Protein AF-A0A087GZK0-F1 (afdb_monomer_lite)

Structure (mmCIF, N/CA/C/O backbone):
data_AF-A0A087GZK0-F1
#
_entry.id   AF-A0A087GZK0-F1
#
loop_
_atom_site.group_PDB
_atom_site.id
_atom_site.type_symbol
_atom_site.label_atom_id
_atom_site.label_alt_id
_atom_site.label_comp_id
_atom_site.label_asym_id
_atom_site.label_entity_id
_atom_site.label_seq_id
_atom_site.pdbx_PDB_ins_code
_atom_site.Cartn_x
_atom_site.Cartn_y
_atom_site.Cartn_z
_atom_site.occupancy
_atom_site.B_iso_or_equiv
_atom_site.auth_seq_id
_atom_site.auth_comp_id
_atom_site.auth_asym_id
_atom_site.auth_atom_id
_atom_site.pdbx_PDB_model_num
ATOM 1 N N . MET A 1 1 ? 58.970 18.548 -75.738 1.00 49.75 1 MET A N 1
ATOM 2 C CA . MET A 1 1 ? 59.707 19.228 -74.648 1.00 49.75 1 MET A CA 1
ATOM 3 C C . MET A 1 1 ? 58.832 20.388 -74.186 1.00 49.75 1 MET A C 1
ATOM 5 O O . MET A 1 1 ? 58.267 21.034 -75.053 1.00 49.75 1 MET A O 1
ATOM 9 N N . ALA A 1 2 ? 58.664 20.573 -72.871 1.00 53.81 2 ALA A N 1
ATOM 10 C CA . ALA A 1 2 ? 57.782 21.554 -72.207 1.00 53.81 2 ALA A CA 1
ATOM 11 C C . ALA A 1 2 ? 56.253 21.306 -72.286 1.00 53.81 2 ALA A C 1
ATOM 13 O O . ALA A 1 2 ? 55.510 22.087 -72.863 1.00 53.81 2 ALA A O 1
ATOM 14 N N . HIS A 1 3 ? 55.762 20.233 -71.650 1.00 52.75 3 HIS A N 1
ATOM 15 C CA . HIS A 1 3 ? 54.331 20.117 -71.303 1.00 52.75 3 HIS A CA 1
ATOM 16 C C . HIS A 1 3 ? 54.095 19.376 -69.976 1.00 52.75 3 HIS A C 1
ATOM 18 O O . HIS A 1 3 ? 53.251 18.491 -69.863 1.00 52.75 3 HIS A O 1
ATOM 24 N N . ARG A 1 4 ? 54.895 19.707 -68.962 1.00 57.41 4 ARG A N 1
ATOM 25 C CA . ARG A 1 4 ? 54.758 19.245 -67.574 1.00 57.41 4 ARG A CA 1
ATOM 26 C C . ARG A 1 4 ? 55.394 20.325 -66.706 1.00 57.41 4 ARG A C 1
ATOM 28 O O . ARG A 1 4 ? 56.598 20.469 -66.836 1.00 57.41 4 ARG A O 1
ATOM 35 N N . SER A 1 5 ? 54.606 21.113 -65.961 1.00 60.00 5 SER A N 1
ATOM 36 C CA . SER A 1 5 ? 55.074 21.885 -64.779 1.00 60.00 5 SER A CA 1
ATOM 37 C C . SER A 1 5 ? 54.056 22.851 -64.141 1.00 60.00 5 SER A C 1
ATOM 39 O O . SER A 1 5 ? 54.419 23.530 -63.193 1.00 60.00 5 SER A O 1
ATOM 41 N N . LEU A 1 6 ? 52.785 22.920 -64.569 1.00 57.25 6 LEU A N 1
ATOM 42 C CA . LEU A 1 6 ? 51.791 23.788 -63.892 1.00 57.25 6 LEU A CA 1
ATOM 43 C C . LEU A 1 6 ? 50.747 23.027 -63.052 1.00 57.25 6 LEU A C 1
ATOM 45 O O . LEU A 1 6 ? 50.352 23.509 -61.997 1.00 57.25 6 LEU A O 1
ATOM 49 N N . LEU A 1 7 ? 50.380 21.795 -63.426 1.00 53.31 7 LEU A N 1
ATOM 50 C CA . LEU A 1 7 ? 49.445 20.967 -62.640 1.00 53.31 7 LEU A CA 1
ATOM 51 C C . LEU A 1 7 ? 50.068 20.321 -61.387 1.00 53.31 7 LEU A C 1
ATOM 53 O O . LEU A 1 7 ? 49.340 19.987 -60.460 1.00 53.31 7 LEU A O 1
ATOM 57 N N . GLN A 1 8 ? 51.397 20.176 -61.318 1.00 52.41 8 GLN A N 1
ATOM 58 C CA . GLN A 1 8 ? 52.071 19.658 -60.114 1.00 52.41 8 GLN A CA 1
ATOM 59 C C . GLN A 1 8 ? 52.279 20.730 -59.034 1.00 52.41 8 GLN A C 1
ATOM 61 O O . GLN A 1 8 ? 52.321 20.394 -57.856 1.00 52.41 8 GLN A O 1
ATOM 66 N N . VAL A 1 9 ? 52.356 22.013 -59.404 1.00 53.81 9 VAL A N 1
ATOM 67 C CA . VAL A 1 9 ? 52.558 23.104 -58.432 1.00 53.81 9 VAL A CA 1
ATOM 68 C C . VAL A 1 9 ? 51.265 23.409 -57.665 1.00 53.81 9 VAL A C 1
ATOM 70 O O . VAL A 1 9 ? 51.315 23.653 -56.465 1.00 53.81 9 VAL A O 1
ATOM 73 N N . LEU A 1 10 ? 50.099 23.287 -58.311 1.00 50.44 10 LEU A N 1
ATOM 74 C CA . LEU A 1 10 ? 48.796 23.503 -57.664 1.00 50.44 10 LEU A CA 1
ATOM 75 C C . LEU A 1 10 ? 48.393 22.387 -56.680 1.00 50.44 10 LEU A C 1
ATOM 77 O O . LEU A 1 10 ? 47.622 22.640 -55.759 1.00 50.44 10 LEU A O 1
ATOM 81 N N . PHE A 1 11 ? 48.928 21.171 -56.828 1.00 53.22 11 PHE A N 1
ATOM 82 C CA . PHE A 1 11 ? 48.630 20.056 -55.917 1.00 53.22 11 PHE A CA 1
ATOM 83 C C . PHE A 1 11 ? 49.462 20.098 -54.625 1.00 53.22 11 PHE A C 1
ATOM 85 O O . PHE A 1 11 ? 49.012 19.634 -53.580 1.00 53.22 11 PHE A O 1
ATOM 92 N N . VAL A 1 12 ? 50.663 20.685 -54.666 1.00 53.81 12 VAL A N 1
ATOM 93 C CA . VAL A 1 12 ? 51.564 20.744 -53.501 1.00 53.81 12 VAL A CA 1
ATOM 94 C C . VAL A 1 12 ? 51.200 21.892 -52.552 1.00 53.81 12 VAL A C 1
ATOM 96 O O . VAL A 1 12 ? 51.385 21.759 -51.346 1.00 53.81 12 VAL A O 1
ATOM 99 N N . THR A 1 13 ? 50.588 22.977 -53.036 1.00 51.09 13 THR A N 1
ATOM 100 C CA . THR A 1 13 ? 50.107 24.061 -52.157 1.00 51.09 13 THR A CA 1
ATOM 101 C C . THR A 1 13 ? 48.797 23.736 -51.434 1.00 51.09 13 THR A C 1
ATOM 103 O O . THR A 1 13 ? 48.495 24.367 -50.427 1.00 51.09 13 THR A O 1
ATOM 106 N N . PHE A 1 14 ? 48.025 22.744 -51.892 1.00 49.81 14 PHE A N 1
ATOM 107 C CA . PHE A 1 14 ? 46.810 22.303 -51.189 1.00 49.81 14 PHE A CA 1
ATOM 108 C C . PHE A 1 14 ? 47.101 21.361 -50.008 1.00 49.81 14 PHE A C 1
ATOM 110 O O . PHE A 1 14 ? 46.291 21.265 -49.088 1.00 49.81 14 PHE A O 1
ATOM 117 N N . LEU A 1 15 ? 48.269 20.709 -49.982 1.00 50.31 15 LEU A N 1
ATOM 118 C CA . LEU A 1 15 ? 48.656 19.797 -48.898 1.00 50.31 15 LEU A CA 1
ATOM 119 C C . LEU A 1 15 ? 49.396 20.485 -47.737 1.00 50.31 15 LEU A C 1
ATOM 121 O O . LEU A 1 15 ? 49.439 19.927 -46.646 1.00 50.31 15 LEU A O 1
ATOM 125 N N . SER A 1 16 ? 49.923 21.701 -47.912 1.00 49.72 16 SER A N 1
ATOM 126 C CA . SER A 1 16 ? 50.576 22.452 -46.823 1.00 49.72 16 SER A CA 1
ATOM 127 C C . SER A 1 16 ? 49.645 23.402 -46.060 1.00 49.72 16 SER A C 1
ATOM 129 O O . SER A 1 16 ? 49.979 23.816 -44.952 1.00 49.72 16 SER A O 1
ATOM 131 N N . ALA A 1 17 ? 48.451 23.703 -46.583 1.00 47.88 17 ALA A N 1
ATOM 132 C CA . ALA A 1 17 ? 47.446 24.500 -45.869 1.00 47.88 17 ALA A CA 1
ATOM 133 C C . ALA A 1 17 ? 46.622 23.688 -44.845 1.00 47.88 17 ALA A C 1
ATOM 135 O O . ALA A 1 17 ? 45.897 24.272 -44.047 1.00 47.88 17 ALA A O 1
ATOM 1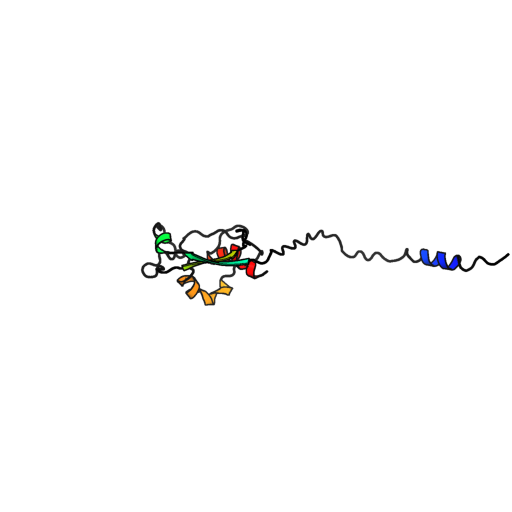36 N N . SER A 1 18 ? 46.758 22.355 -44.815 1.00 51.22 18 SER A N 1
ATOM 137 C CA . SER A 1 18 ? 46.085 21.497 -43.820 1.00 51.22 18 SER A CA 1
ATOM 138 C C . SER A 1 18 ? 46.807 21.434 -42.463 1.00 51.22 18 SER A C 1
ATOM 140 O O . SER A 1 18 ? 46.325 20.770 -41.553 1.00 51.22 18 SER A O 1
ATOM 142 N N . ALA A 1 19 ? 47.947 22.117 -42.302 1.00 52.59 19 ALA A N 1
ATOM 143 C CA . ALA A 1 19 ? 48.747 22.087 -41.072 1.00 52.59 19 ALA A CA 1
ATOM 144 C C . ALA A 1 19 ? 48.530 23.295 -40.135 1.00 52.59 19 ALA A C 1
ATOM 146 O O . ALA A 1 19 ? 49.216 23.408 -39.124 1.00 52.59 19 ALA A O 1
ATOM 147 N N . TYR A 1 20 ? 47.582 24.188 -40.439 1.00 53.38 20 TYR A N 1
ATOM 148 C CA . TYR A 1 20 ? 47.267 25.350 -39.597 1.00 53.38 20 TYR A CA 1
ATOM 149 C C . TYR A 1 20 ? 45.760 25.462 -39.341 1.00 53.38 20 TYR A C 1
ATOM 151 O O . TYR A 1 20 ? 45.126 26.457 -39.688 1.00 53.38 20 TYR A O 1
ATOM 159 N N . LEU A 1 21 ? 45.180 24.432 -38.724 1.00 50.69 21 LEU A N 1
ATOM 160 C CA . LEU A 1 21 ? 43.957 24.598 -37.942 1.00 50.69 21 LEU A CA 1
ATOM 161 C C . LEU A 1 21 ? 44.370 24.754 -36.472 1.00 50.69 21 LEU A C 1
ATOM 163 O O . LEU A 1 21 ? 45.118 23.910 -35.978 1.00 50.69 21 LEU A O 1
ATOM 167 N N . PRO A 1 22 ? 43.941 25.817 -35.769 1.00 43.19 22 PRO A N 1
ATOM 168 C CA . PRO A 1 22 ? 44.140 25.904 -34.330 1.00 43.19 22 PRO A CA 1
ATOM 169 C C . PRO A 1 22 ? 43.411 24.733 -33.664 1.00 43.19 22 PRO A C 1
ATOM 171 O O . PRO A 1 22 ? 42.250 24.466 -33.980 1.00 43.19 22 PRO A O 1
ATOM 174 N N . GLU A 1 23 ? 44.096 24.041 -32.752 1.00 45.19 23 GLU A N 1
ATOM 175 C CA . GLU A 1 23 ? 43.492 23.062 -31.852 1.00 45.19 23 GLU A CA 1
ATOM 176 C C . GLU A 1 23 ? 42.386 23.751 -31.044 1.00 45.19 23 GLU A C 1
ATOM 178 O O . GLU A 1 23 ? 42.614 24.371 -30.005 1.00 45.19 23 GLU A O 1
ATOM 183 N N . ILE A 1 24 ? 41.152 23.639 -31.524 1.00 51.91 24 ILE A N 1
ATOM 184 C CA . ILE A 1 24 ? 39.980 23.680 -30.664 1.00 51.91 24 ILE A CA 1
ATOM 185 C C . ILE A 1 24 ? 40.055 22.428 -29.792 1.00 51.91 24 ILE A C 1
ATOM 187 O O . ILE A 1 24 ? 39.521 21.379 -30.138 1.00 51.91 24 ILE A O 1
ATOM 191 N N . GLY A 1 25 ? 40.771 22.542 -28.670 1.00 44.78 25 GLY A N 1
ATOM 192 C CA . GLY A 1 25 ? 40.715 21.617 -27.543 1.00 44.78 25 GLY A CA 1
ATOM 193 C C . GLY A 1 25 ? 39.316 21.642 -26.930 1.00 44.78 25 GLY A C 1
ATOM 194 O O . GLY A 1 25 ? 39.092 22.217 -25.869 1.00 44.78 25 GLY A O 1
ATOM 195 N N . GLY A 1 26 ? 38.360 21.074 -27.659 1.00 36.41 26 GLY A N 1
ATOM 196 C CA . GLY A 1 26 ? 37.021 20.757 -27.214 1.00 36.41 26 GLY A CA 1
ATOM 197 C C . GLY A 1 26 ? 36.984 19.306 -26.756 1.00 36.41 26 GLY A C 1
ATOM 198 O O . GLY A 1 26 ? 37.070 18.397 -27.571 1.00 36.41 26 GLY A O 1
ATOM 199 N N . LEU A 1 27 ? 36.877 19.134 -25.440 1.00 50.78 27 LEU A N 1
ATOM 200 C CA . LEU A 1 27 ? 35.908 18.253 -24.786 1.00 50.78 27 LEU A CA 1
ATOM 201 C C . LEU A 1 27 ? 35.586 16.934 -25.516 1.00 50.78 27 LEU A C 1
ATOM 203 O O . LEU A 1 27 ? 34.643 16.885 -26.297 1.00 50.78 27 LEU A O 1
ATOM 207 N N . ALA A 1 28 ? 36.286 15.849 -25.191 1.00 47.81 28 ALA A N 1
ATOM 208 C CA . ALA A 1 28 ? 35.727 14.496 -25.268 1.00 47.81 28 ALA A CA 1
ATOM 209 C C . ALA A 1 28 ? 36.697 13.525 -24.600 1.00 47.81 28 ALA A C 1
ATOM 211 O O . ALA A 1 28 ? 37.831 13.363 -25.046 1.00 47.81 28 ALA A O 1
ATOM 212 N N . GLY A 1 29 ? 36.251 12.903 -23.517 1.00 47.81 29 GLY A N 1
ATOM 213 C CA . GLY A 1 29 ? 37.063 11.975 -22.744 1.00 47.81 29 GLY A CA 1
ATOM 214 C C . GLY A 1 29 ? 36.741 11.946 -21.257 1.00 47.81 29 GLY A C 1
ATOM 215 O O . GLY A 1 29 ? 37.485 11.313 -20.518 1.00 47.81 29 GLY A O 1
ATOM 216 N N . ASP A 1 30 ? 35.652 12.578 -20.803 1.00 47.47 30 ASP A N 1
ATOM 217 C CA . ASP A 1 30 ? 34.940 11.957 -19.696 1.00 47.47 30 ASP A CA 1
ATOM 218 C C . ASP A 1 30 ? 34.393 10.644 -20.257 1.00 47.47 30 ASP A C 1
ATOM 220 O O . ASP A 1 30 ? 33.495 10.641 -21.102 1.00 47.47 30 ASP A O 1
ATOM 224 N N . ASP A 1 31 ? 34.960 9.533 -19.795 1.00 49.53 31 ASP A N 1
ATOM 225 C CA . ASP A 1 31 ? 34.287 8.240 -19.724 1.00 49.53 31 ASP A CA 1
ATOM 226 C C . ASP A 1 31 ? 33.068 8.423 -18.796 1.00 49.53 31 ASP A C 1
ATOM 228 O O . ASP A 1 31 ? 32.990 7.915 -17.674 1.00 49.53 31 ASP A O 1
ATOM 232 N N . LEU A 1 32 ? 32.092 9.223 -19.236 1.00 51.16 32 LEU A N 1
ATOM 233 C CA . LEU A 1 32 ? 30.736 9.079 -18.764 1.00 51.16 32 LEU A CA 1
ATOM 234 C C . LEU A 1 32 ? 30.312 7.742 -19.338 1.00 51.16 32 LEU A C 1
ATOM 236 O O . LEU A 1 32 ? 29.873 7.639 -20.481 1.00 51.16 32 LEU A O 1
ATOM 240 N N . VAL A 1 33 ? 30.486 6.705 -18.524 1.00 48.41 33 VAL A N 1
ATOM 241 C CA . VAL A 1 33 ? 29.650 5.522 -18.600 1.00 48.41 33 VAL A CA 1
ATOM 242 C C . VAL A 1 33 ? 28.226 6.064 -18.604 1.00 48.41 33 VAL A C 1
ATOM 244 O O . VAL A 1 33 ? 27.674 6.399 -17.554 1.00 48.41 33 VAL A O 1
ATOM 247 N N . GLU A 1 34 ? 27.650 6.224 -19.792 1.00 49.34 34 GLU A N 1
ATOM 248 C CA . GLU A 1 34 ? 26.223 6.392 -19.943 1.00 49.34 34 GLU A CA 1
ATOM 249 C C . GLU A 1 34 ? 25.661 5.061 -19.472 1.00 49.34 34 GLU A C 1
ATOM 251 O O . GLU A 1 34 ? 25.579 4.073 -20.201 1.00 49.34 34 GLU A O 1
ATOM 256 N N . VAL A 1 35 ? 25.384 5.004 -18.171 1.00 46.62 35 VAL A N 1
ATOM 257 C CA . VAL A 1 35 ? 24.581 3.967 -17.560 1.00 46.62 35 VAL A CA 1
ATOM 258 C C . VAL A 1 35 ? 23.197 4.166 -18.161 1.00 46.62 35 VAL A C 1
ATOM 260 O O . VAL A 1 35 ? 22.314 4.757 -17.544 1.00 46.62 35 VAL A O 1
ATOM 263 N N . ASN A 1 36 ? 23.015 3.701 -19.395 1.00 49.59 36 ASN A N 1
ATOM 264 C CA . ASN A 1 36 ? 21.714 3.520 -19.994 1.00 49.59 36 ASN A CA 1
ATOM 265 C C . ASN A 1 36 ? 21.065 2.350 -19.249 1.00 49.59 36 ASN A C 1
ATOM 267 O O . ASN A 1 36 ? 21.045 1.205 -19.694 1.00 49.59 36 ASN A O 1
ATOM 271 N N . ARG A 1 37 ? 20.598 2.637 -18.032 1.00 59.22 37 ARG A N 1
ATOM 272 C CA . ARG A 1 37 ? 19.636 1.816 -17.306 1.00 59.22 37 ARG A CA 1
ATOM 273 C C . ARG A 1 37 ? 18.272 2.064 -17.938 1.00 59.22 37 ARG A C 1
ATOM 275 O O . ARG A 1 37 ? 17.358 2.520 -17.261 1.00 59.22 37 ARG A O 1
ATOM 282 N N . SER A 1 38 ? 18.114 1.750 -19.221 1.00 66.00 38 SER A N 1
ATOM 283 C CA . SER A 1 38 ? 16.785 1.440 -19.726 1.00 66.00 38 SER A CA 1
ATOM 284 C C . SER A 1 38 ? 16.412 0.103 -19.090 1.00 66.00 38 SER A C 1
ATOM 286 O O . SER A 1 38 ? 16.703 -0.966 -19.633 1.00 66.00 38 SER A O 1
ATOM 288 N N . GLN A 1 39 ? 15.886 0.144 -17.863 1.00 71.38 39 GLN A N 1
ATOM 289 C CA . GLN A 1 39 ? 15.205 -1.028 -17.338 1.00 71.38 39 GLN A CA 1
ATOM 290 C C . GLN A 1 39 ? 14.095 -1.381 -18.328 1.00 71.38 39 GLN A C 1
ATOM 292 O O . GLN A 1 39 ? 13.440 -0.495 -18.876 1.00 71.38 39 GLN A O 1
ATOM 297 N N . ARG A 1 40 ? 13.958 -2.676 -18.621 1.00 85.81 40 ARG A N 1
ATOM 298 C CA . ARG A 1 40 ? 12.897 -3.166 -19.498 1.00 85.81 40 ARG A CA 1
ATOM 299 C C . ARG A 1 40 ? 11.546 -2.761 -18.905 1.00 85.81 40 ARG A C 1
ATOM 301 O O . ARG A 1 40 ? 11.386 -2.783 -17.688 1.00 85.81 40 ARG A O 1
ATOM 308 N N . GLU A 1 41 ? 10.583 -2.439 -19.760 1.00 89.62 41 GLU A N 1
ATOM 309 C CA . GLU A 1 41 ? 9.192 -2.290 -19.335 1.00 89.62 41 GLU A CA 1
ATOM 310 C C . GLU A 1 41 ? 8.677 -3.616 -18.747 1.00 89.62 41 GLU A C 1
ATOM 312 O O . GLU A 1 41 ? 9.034 -4.702 -19.226 1.00 89.62 41 GLU A O 1
ATOM 317 N N . PHE A 1 42 ? 7.885 -3.520 -17.678 1.00 93.50 42 PHE A N 1
ATOM 318 C CA . PHE A 1 42 ? 7.270 -4.662 -17.001 1.00 93.50 42 PHE A CA 1
ATOM 319 C C . PHE A 1 42 ? 6.164 -5.299 -17.851 1.00 93.50 42 PHE A C 1
ATOM 321 O O . PHE A 1 42 ? 5.630 -4.678 -18.765 1.00 93.50 42 PHE A O 1
ATOM 328 N N . ASP A 1 43 ? 5.792 -6.539 -17.532 1.00 95.44 43 ASP A N 1
ATOM 329 C CA . ASP A 1 43 ? 4.816 -7.284 -18.333 1.00 95.44 43 ASP A CA 1
ATOM 330 C C . ASP A 1 43 ? 3.388 -7.171 -17.773 1.00 95.44 43 ASP A C 1
ATOM 332 O O . ASP A 1 43 ? 2.420 -7.135 -18.534 1.00 95.44 43 ASP A O 1
ATOM 336 N N . TYR A 1 44 ? 3.233 -7.150 -16.445 1.00 95.69 44 TYR A N 1
ATOM 337 C CA . TYR A 1 44 ? 1.931 -7.039 -15.783 1.00 95.69 44 TYR A CA 1
ATOM 338 C C . TYR A 1 44 ? 2.035 -6.428 -14.380 1.00 95.69 44 TYR A C 1
ATOM 340 O O . TYR A 1 44 ? 3.120 -6.286 -13.819 1.00 95.69 44 TYR A O 1
ATOM 348 N N . PHE A 1 45 ? 0.879 -6.094 -13.797 1.00 96.38 45 PHE A N 1
ATOM 349 C CA . PHE A 1 45 ? 0.763 -5.721 -12.389 1.00 96.38 45 PHE A CA 1
ATOM 350 C C . PHE A 1 45 ? 0.194 -6.854 -11.546 1.00 96.38 45 PHE A C 1
ATOM 352 O O . PHE A 1 45 ? -0.884 -7.378 -11.839 1.00 96.38 45 PHE A O 1
ATOM 359 N N . ALA A 1 46 ? 0.849 -7.139 -10.429 1.00 96.69 46 ALA A N 1
ATOM 360 C CA . ALA A 1 46 ? 0.288 -7.896 -9.328 1.00 96.69 46 ALA A CA 1
ATOM 361 C C . ALA A 1 46 ? -0.251 -6.935 -8.256 1.00 96.69 46 ALA A C 1
ATOM 363 O O . ALA A 1 46 ? 0.506 -6.223 -7.596 1.00 96.69 46 ALA A O 1
ATOM 364 N N . LEU A 1 47 ? -1.572 -6.924 -8.051 1.00 97.12 47 LEU A N 1
ATOM 365 C CA . LEU A 1 47 ? -2.171 -6.301 -6.868 1.00 97.12 47 LEU A CA 1
ATOM 366 C C . LEU A 1 47 ? -2.156 -7.309 -5.717 1.00 97.12 47 LEU A C 1
ATOM 368 O O . LEU A 1 47 ? -2.930 -8.268 -5.701 1.00 97.12 47 LEU A O 1
ATOM 372 N N . SER A 1 48 ? -1.286 -7.072 -4.742 1.00 97.44 48 SER A N 1
ATOM 373 C CA . SER A 1 48 ? -1.135 -7.912 -3.561 1.00 97.44 48 SER A CA 1
ATOM 374 C C . SER A 1 48 ? -1.996 -7.386 -2.418 1.00 97.44 48 SER A C 1
ATOM 376 O O . SER A 1 48 ? -1.865 -6.237 -1.985 1.00 97.44 48 SER A O 1
ATOM 378 N N . LEU A 1 49 ? -2.882 -8.242 -1.911 1.00 98.25 49 LEU A N 1
ATOM 379 C CA . LEU A 1 49 ? -3.734 -7.962 -0.760 1.00 98.25 49 LEU A CA 1
ATOM 380 C C . LEU A 1 49 ? -3.318 -8.839 0.420 1.00 98.25 49 LEU A C 1
ATOM 382 O O . LEU A 1 49 ? -2.990 -10.014 0.260 1.00 98.25 49 LEU A O 1
ATOM 386 N N . GLN A 1 50 ? -3.401 -8.290 1.625 1.00 97.44 50 GLN A N 1
ATOM 387 C CA . GLN A 1 50 ? -3.113 -9.006 2.861 1.00 97.44 50 GLN A CA 1
ATOM 388 C C . GLN A 1 50 ? -4.337 -9.053 3.771 1.00 97.44 50 GLN A C 1
ATOM 390 O O . GLN A 1 50 ? -5.126 -8.111 3.835 1.00 97.44 50 GLN A O 1
ATOM 395 N N . TRP A 1 51 ? -4.492 -10.171 4.485 1.00 98.19 51 TRP A N 1
ATOM 396 C CA . TRP A 1 51 ? -5.560 -10.365 5.462 1.00 98.19 51 TRP A CA 1
ATOM 397 C C . TRP A 1 51 ? -5.077 -10.001 6.876 1.00 98.19 51 TRP A C 1
ATOM 399 O O . TRP A 1 51 ? -4.281 -10.756 7.456 1.00 98.19 51 TRP A O 1
ATOM 409 N N . PRO A 1 52 ? -5.570 -8.901 7.481 1.00 97.50 52 PRO A N 1
ATOM 410 C CA . PRO A 1 52 ? -5.122 -8.474 8.804 1.00 97.50 52 PRO A CA 1
ATOM 411 C C . PRO A 1 52 ? -5.394 -9.506 9.895 1.00 97.50 52 PRO A C 1
ATOM 413 O O . PRO A 1 52 ? -4.587 -9.649 10.804 1.00 97.50 52 PRO A O 1
ATOM 416 N N . GLY A 1 53 ? -6.477 -10.285 9.796 1.00 96.56 53 GLY A N 1
ATOM 417 C CA . GLY A 1 53 ? -6.799 -11.299 10.804 1.00 96.56 53 GLY A CA 1
ATOM 418 C C . GLY A 1 53 ? -5.704 -12.359 10.972 1.00 96.56 53 GLY A C 1
ATOM 419 O O . GLY A 1 53 ? -5.428 -12.783 12.093 1.00 96.56 53 GLY A O 1
ATOM 420 N N . THR A 1 54 ? -5.030 -12.748 9.884 1.00 96.88 54 THR A N 1
ATOM 421 C CA . THR A 1 54 ? -3.880 -13.664 9.959 1.00 96.88 54 THR A CA 1
ATOM 422 C C . THR A 1 54 ? -2.615 -12.917 10.364 1.00 96.88 54 THR A C 1
ATOM 424 O O . THR A 1 54 ? -1.901 -13.386 11.249 1.00 96.88 54 THR A O 1
ATOM 427 N N . TYR A 1 55 ? -2.350 -11.753 9.762 1.00 96.50 55 TYR A N 1
ATOM 428 C CA . TYR A 1 55 ? -1.128 -10.984 10.019 1.00 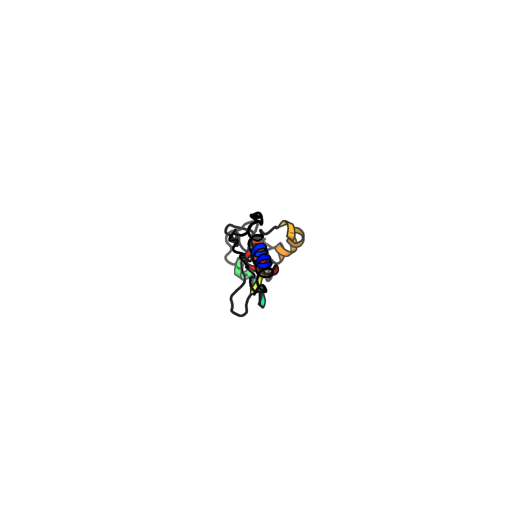96.50 55 TYR A CA 1
ATOM 429 C C . TYR A 1 55 ? -1.029 -10.540 11.488 1.00 96.50 55 TYR A C 1
ATOM 431 O O . TYR A 1 55 ? -0.015 -10.746 12.153 1.00 96.50 55 TYR A O 1
ATOM 439 N N . CYS A 1 56 ? -2.114 -9.982 12.023 1.00 96.56 56 CYS A N 1
ATOM 440 C CA . CYS A 1 56 ? -2.168 -9.397 13.358 1.00 96.56 56 CYS A CA 1
ATOM 441 C C . CYS A 1 56 ? -2.291 -10.434 14.485 1.00 96.56 56 CYS A C 1
ATOM 443 O O . CYS A 1 56 ? -2.167 -10.082 15.658 1.00 96.56 56 CYS A O 1
ATOM 445 N N . ARG A 1 57 ? -2.517 -11.720 14.174 1.00 95.06 57 ARG A N 1
ATOM 446 C CA . ARG A 1 57 ? -2.736 -12.776 15.183 1.00 95.06 57 ARG A CA 1
ATOM 447 C C . ARG A 1 57 ? -1.589 -12.882 16.194 1.00 95.06 57 ARG A C 1
ATOM 449 O O . ARG A 1 57 ? -1.815 -13.238 17.347 1.00 95.06 57 ARG A O 1
ATOM 456 N N . GLY A 1 58 ? -0.361 -12.606 15.755 1.00 91.75 58 GLY A N 1
ATOM 457 C CA . GLY A 1 58 ? 0.848 -12.659 16.579 1.00 91.75 58 GLY A CA 1
ATOM 458 C C . GLY A 1 58 ? 1.293 -11.314 17.157 1.00 91.75 58 GLY A C 1
ATOM 459 O O . GLY A 1 58 ? 2.355 -11.256 17.776 1.00 91.75 58 GLY A O 1
ATOM 460 N N . THR A 1 59 ? 0.542 -10.230 16.952 1.00 94.12 59 THR A N 1
ATOM 461 C CA . THR A 1 59 ? 0.960 -8.891 17.379 1.00 94.12 59 THR A CA 1
ATOM 462 C C . THR A 1 59 ? 0.950 -8.782 18.904 1.00 94.12 59 THR A C 1
ATOM 464 O O . THR A 1 59 ? -0.097 -8.833 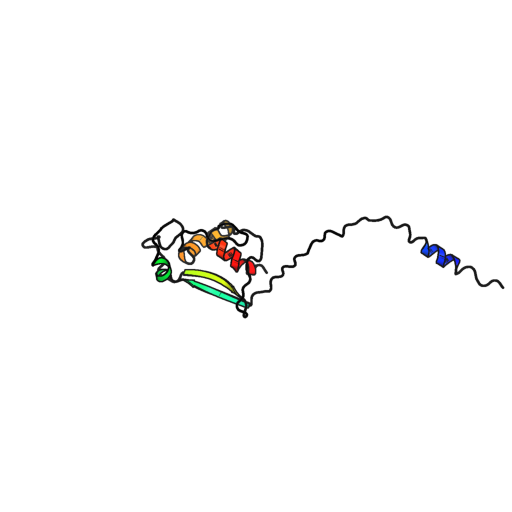19.540 1.00 94.12 59 THR A O 1
ATOM 467 N N . ARG A 1 60 ? 2.140 -8.614 19.495 1.00 90.88 60 ARG A N 1
ATOM 468 C CA . ARG A 1 60 ? 2.335 -8.425 20.949 1.00 90.88 60 ARG A CA 1
ATOM 469 C C . ARG A 1 60 ? 2.805 -7.023 21.330 1.00 90.88 60 ARG A C 1
ATOM 471 O O . ARG A 1 60 ? 2.719 -6.642 22.492 1.00 90.88 60 ARG A O 1
ATOM 478 N N . HIS A 1 61 ? 3.320 -6.274 20.359 1.00 93.50 61 HIS A N 1
ATOM 479 C CA . HIS A 1 61 ? 3.862 -4.935 20.550 1.00 93.50 61 HIS A CA 1
ATOM 480 C C . HIS A 1 61 ? 3.146 -3.955 19.630 1.00 93.50 61 HIS A C 1
ATOM 482 O O . HIS A 1 61 ? 2.949 -4.230 18.444 1.00 93.50 61 HIS A O 1
ATOM 488 N N . CYS A 1 62 ? 2.777 -2.812 20.199 1.00 96.06 62 CYS A N 1
ATOM 489 C CA . CYS A 1 62 ? 2.039 -1.761 19.521 1.00 96.06 62 CYS A CA 1
ATOM 490 C C . CYS A 1 62 ? 2.874 -0.493 19.388 1.00 96.06 62 CYS A C 1
ATOM 492 O O . CYS A 1 62 ? 3.746 -0.201 20.202 1.00 96.06 62 CYS A O 1
ATOM 494 N N . CYS A 1 63 ? 2.571 0.264 18.346 1.00 95.31 63 CYS A N 1
ATOM 495 C CA . CYS A 1 63 ? 3.158 1.554 18.022 1.00 95.31 63 CYS A CA 1
ATOM 496 C C . CYS A 1 63 ? 2.144 2.331 17.176 1.00 95.31 63 CYS A C 1
ATOM 498 O O . CYS A 1 63 ? 1.188 1.746 16.663 1.00 95.31 63 CYS A O 1
ATOM 500 N N . SER A 1 64 ? 2.375 3.628 16.983 1.00 93.38 64 SER A N 1
ATOM 501 C CA . SER A 1 64 ? 1.458 4.504 16.240 1.00 93.38 64 SER A CA 1
ATOM 502 C C . SER A 1 64 ? 1.188 4.044 14.803 1.00 93.38 64 SER A C 1
ATOM 504 O O . SER A 1 64 ? 0.074 4.190 14.312 1.00 93.38 64 SER A O 1
ATOM 506 N N . LYS A 1 65 ? 2.188 3.451 14.141 1.00 94.44 65 LYS A N 1
ATOM 507 C CA . LYS A 1 65 ? 2.101 3.033 12.734 1.00 94.44 65 LYS A CA 1
ATOM 508 C C . LYS A 1 65 ? 1.421 1.679 12.523 1.00 94.44 65 LYS A C 1
ATOM 510 O O . LYS A 1 65 ? 1.022 1.384 11.406 1.00 94.44 65 LYS A O 1
ATOM 515 N N . ASN A 1 66 ? 1.303 0.846 13.558 1.00 97.00 66 ASN A N 1
ATOM 516 C CA . ASN A 1 66 ? 0.778 -0.508 13.410 1.00 97.00 66 ASN A CA 1
ATOM 517 C C . ASN A 1 66 ? -0.753 -0.519 13.509 1.00 97.00 66 ASN A C 1
ATOM 519 O O . ASN A 1 66 ? -1.318 -0.415 14.602 1.00 97.00 66 ASN A O 1
ATOM 523 N N . ALA A 1 67 ? -1.430 -0.718 12.378 1.00 97.56 67 ALA A N 1
ATOM 524 C CA . ALA A 1 67 ? -2.885 -0.718 12.338 1.00 97.56 67 ALA A CA 1
ATOM 525 C C . ALA A 1 67 ? -3.545 -1.911 13.043 1.00 97.56 67 ALA A C 1
ATOM 527 O O . ALA A 1 67 ? -4.707 -1.797 13.432 1.00 97.56 67 ALA A O 1
ATOM 528 N N . CYS A 1 68 ? -2.811 -2.995 13.331 1.00 97.38 68 CYS A N 1
ATOM 529 C CA . CYS A 1 68 ? -3.300 -4.068 14.205 1.00 97.38 68 CYS A CA 1
ATOM 530 C C . CYS A 1 68 ? -3.700 -3.550 15.596 1.00 97.38 68 CYS A C 1
ATOM 532 O O . CYS A 1 68 ? -4.527 -4.153 16.274 1.00 97.38 68 CYS A O 1
ATOM 534 N N . CYS A 1 69 ? -3.115 -2.430 16.029 1.00 96.38 69 CYS A N 1
ATOM 535 C CA . CYS A 1 69 ? -3.286 -1.870 17.365 1.00 96.38 69 CYS A CA 1
ATOM 536 C C . CYS A 1 69 ? -4.301 -0.721 17.437 1.00 96.38 69 CYS A C 1
ATOM 538 O O . CYS A 1 69 ? -4.367 -0.027 18.448 1.00 96.38 69 CYS A O 1
ATOM 540 N N . ARG A 1 70 ? -5.117 -0.509 16.397 1.00 95.69 70 ARG A N 1
ATOM 541 C CA . ARG A 1 70 ? -6.118 0.576 16.354 1.00 95.69 70 ARG A CA 1
ATOM 542 C C . ARG A 1 70 ? -7.427 0.252 17.086 1.00 95.69 70 ARG A C 1
ATOM 544 O O . ARG A 1 70 ? -8.419 0.960 16.921 1.00 95.69 70 ARG A O 1
ATOM 551 N N . GLY A 1 71 ? -7.447 -0.803 17.900 1.00 92.75 71 GLY A N 1
ATOM 552 C CA . GLY A 1 71 ? -8.624 -1.212 18.668 1.00 92.75 71 GLY A CA 1
ATOM 553 C C . GLY A 1 71 ? -9.806 -1.543 17.756 1.00 92.75 71 GLY A C 1
ATOM 554 O O . GLY A 1 71 ? -9.660 -2.308 16.807 1.00 92.75 71 GLY A O 1
ATOM 555 N N . SER A 1 72 ? -10.965 -0.930 18.006 1.00 93.25 72 SER A N 1
ATOM 556 C CA . SER A 1 72 ? -12.157 -1.083 17.156 1.00 93.25 72 SER A CA 1
ATOM 557 C C . SER A 1 72 ? -11.962 -0.583 15.721 1.00 93.25 72 SER A C 1
ATOM 559 O O . SER A 1 72 ? -12.732 -0.958 14.844 1.00 93.25 72 SER A O 1
ATOM 561 N N . ASN A 1 73 ? -10.943 0.248 15.482 1.00 93.88 73 ASN A N 1
ATOM 562 C CA . ASN A 1 73 ? -10.593 0.776 14.164 1.00 93.88 73 ASN A CA 1
ATOM 563 C C . ASN A 1 73 ? -9.487 -0.047 13.479 1.00 93.88 73 ASN A C 1
ATOM 565 O O . ASN A 1 73 ? -8.931 0.394 12.472 1.00 93.88 73 ASN A O 1
ATOM 569 N N . ALA A 1 74 ? -9.116 -1.209 14.029 1.00 95.94 74 ALA A N 1
ATOM 570 C CA . ALA A 1 74 ? -8.219 -2.130 13.343 1.00 95.94 74 ALA A CA 1
ATOM 571 C C . ALA A 1 74 ? -8.872 -2.631 12.041 1.00 95.94 74 ALA A C 1
ATOM 573 O O . ALA A 1 74 ? -10.088 -2.843 12.005 1.00 95.94 74 ALA A O 1
ATOM 574 N N . PRO A 1 75 ? -8.098 -2.823 10.961 1.00 96.69 75 PRO A N 1
ATOM 575 C CA . PRO A 1 75 ? -8.657 -3.243 9.687 1.00 96.69 75 PRO A CA 1
ATOM 576 C C . PRO A 1 75 ? -9.204 -4.673 9.785 1.00 96.69 75 PRO A C 1
ATOM 578 O O . PRO A 1 75 ? -8.518 -5.594 10.224 1.00 96.69 75 PRO A O 1
ATOM 581 N N . THR A 1 76 ? -10.454 -4.856 9.363 1.00 96.00 76 THR A N 1
ATOM 582 C CA . THR A 1 76 ? -11.182 -6.141 9.382 1.00 96.00 76 THR A CA 1
ATOM 583 C C . THR A 1 76 ? -11.470 -6.686 7.983 1.00 96.00 76 THR A C 1
ATOM 585 O O . THR A 1 76 ? -12.175 -7.680 7.827 1.00 96.00 76 THR A O 1
ATOM 588 N N . GLN A 1 77 ? -10.932 -6.028 6.960 1.00 97.38 77 GLN A N 1
ATOM 589 C CA . GLN A 1 77 ? -11.054 -6.383 5.550 1.00 97.38 77 GLN A CA 1
ATOM 590 C C . GLN A 1 77 ? -9.655 -6.569 4.961 1.00 97.38 77 GLN A C 1
ATOM 592 O O . GLN A 1 77 ? -8.665 -6.195 5.594 1.00 97.38 77 GLN A O 1
ATOM 597 N N . PHE A 1 78 ? -9.566 -7.133 3.756 1.00 98.50 78 PHE A N 1
ATOM 598 C CA . PHE A 1 78 ? -8.306 -7.136 3.019 1.00 98.50 78 PHE A CA 1
ATOM 599 C C . PHE A 1 78 ? -7.788 -5.706 2.861 1.00 98.50 78 PHE A C 1
ATOM 601 O O . PHE A 1 78 ? -8.527 -4.816 2.441 1.00 98.50 78 PHE A O 1
ATOM 608 N N . THR A 1 79 ? -6.519 -5.507 3.199 1.00 98.44 79 THR A N 1
ATOM 609 C CA . THR A 1 79 ? -5.800 -4.262 2.936 1.00 98.44 79 THR A CA 1
ATOM 610 C C . THR A 1 79 ? -4.798 -4.490 1.8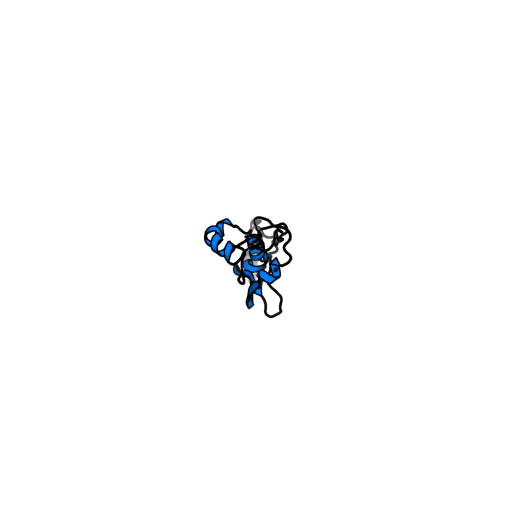21 1.00 98.44 79 THR A C 1
ATOM 612 O O . THR A 1 79 ? -4.340 -5.613 1.605 1.00 98.44 79 THR A O 1
ATOM 615 N N . ILE A 1 80 ? -4.437 -3.428 1.119 1.00 98.50 80 ILE A N 1
ATOM 616 C CA . ILE A 1 80 ? -3.373 -3.462 0.126 1.00 98.50 80 ILE A CA 1
ATOM 617 C C . ILE A 1 80 ? -2.059 -3.745 0.863 1.00 98.50 80 ILE A C 1
ATOM 619 O O . ILE A 1 80 ? -1.793 -3.176 1.923 1.00 98.50 80 ILE A O 1
ATOM 623 N N . HIS A 1 81 ? -1.281 -4.679 0.328 1.00 97.00 81 HIS A N 1
ATOM 624 C CA . HIS A 1 81 ? 0.120 -4.864 0.687 1.00 97.00 81 HIS A CA 1
ATOM 625 C C . HIS A 1 81 ? 0.980 -4.097 -0.312 1.00 97.00 81 HIS A C 1
ATOM 627 O O . HIS A 1 81 ? 1.781 -3.259 0.086 1.00 97.00 81 HIS A O 1
ATOM 633 N N . GLY A 1 82 ? 0.727 -4.310 -1.603 1.00 96.31 82 GLY A N 1
ATOM 634 C CA . GLY A 1 82 ? 1.502 -3.685 -2.657 1.00 96.31 82 GLY A CA 1
ATOM 635 C C . GLY A 1 82 ? 0.844 -3.761 -4.026 1.00 96.31 82 GLY A C 1
ATOM 636 O O . GLY A 1 82 ? -0.050 -4.577 -4.259 1.00 96.31 82 GLY A O 1
ATOM 637 N N . LEU A 1 83 ? 1.300 -2.896 -4.925 1.00 95.69 83 LEU A N 1
ATOM 638 C CA . LEU A 1 83 ? 1.036 -2.970 -6.357 1.00 95.69 83 LEU A CA 1
ATOM 639 C C . LEU A 1 83 ? 2.392 -3.110 -7.043 1.00 95.69 83 LEU A C 1
ATOM 641 O O . LEU A 1 83 ? 3.209 -2.191 -6.978 1.00 95.69 83 LEU A O 1
ATOM 645 N N . TRP A 1 84 ? 2.640 -4.266 -7.647 1.00 95.69 84 TRP A N 1
ATOM 646 C CA . TRP A 1 84 ? 3.975 -4.654 -8.085 1.00 95.69 84 TRP A CA 1
ATOM 647 C C . TRP A 1 84 ? 4.006 -4.904 -9.586 1.00 95.69 84 TRP A C 1
ATOM 649 O O . TRP A 1 84 ? 3.270 -5.758 -10.080 1.00 95.69 84 TRP A O 1
ATOM 659 N N . PRO A 1 85 ? 4.823 -4.144 -10.319 1.00 95.19 85 PRO A N 1
ATOM 660 C CA . PRO A 1 85 ? 5.186 -4.472 -11.688 1.00 95.19 85 PRO A CA 1
ATOM 661 C C . PRO A 1 85 ? 6.061 -5.727 -11.703 1.00 95.19 85 PRO A C 1
ATOM 663 O O . PRO A 1 85 ? 7.035 -5.789 -10.958 1.00 95.19 85 PRO A O 1
ATOM 666 N N . ASP A 1 86 ? 5.716 -6.702 -12.538 1.00 95.25 86 ASP A N 1
ATOM 667 C CA . ASP A 1 86 ? 6.363 -8.016 -12.612 1.00 95.25 86 ASP A CA 1
ATOM 668 C C . ASP A 1 86 ? 6.637 -8.415 -14.072 1.00 95.25 86 ASP A C 1
ATOM 670 O O . ASP A 1 86 ? 6.032 -7.889 -15.014 1.00 95.25 86 ASP A O 1
ATOM 674 N N . TYR A 1 87 ? 7.533 -9.385 -14.259 1.00 96.31 87 TYR A N 1
ATOM 675 C CA . TYR A 1 87 ? 7.800 -10.025 -15.545 1.00 96.31 87 TYR A CA 1
ATOM 676 C C . TYR A 1 87 ? 7.233 -11.451 -15.596 1.00 96.31 87 TYR A C 1
ATOM 678 O O . TYR A 1 87 ? 7.163 -12.163 -14.595 1.00 96.31 87 TYR A O 1
ATOM 686 N N . ASN A 1 88 ? 6.904 -11.928 -16.797 1.00 97.44 88 ASN A N 1
ATOM 687 C CA . ASN A 1 88 ? 6.398 -13.285 -17.039 1.00 97.44 88 ASN A CA 1
ATOM 688 C C . ASN A 1 88 ? 7.413 -14.395 -16.703 1.00 97.44 88 ASN A C 1
ATOM 690 O O . ASN A 1 88 ? 7.031 -15.560 -16.595 1.00 97.44 88 ASN A O 1
ATOM 694 N N . ASP A 1 89 ? 8.699 -14.060 -16.559 1.00 96.38 89 ASP A N 1
ATOM 695 C CA . ASP A 1 89 ? 9.752 -14.997 -16.147 1.00 96.38 89 ASP A CA 1
ATOM 696 C C . ASP A 1 89 ? 9.851 -15.177 -14.618 1.00 96.38 89 ASP A C 1
ATOM 698 O O . ASP A 1 89 ? 10.654 -15.983 -14.144 1.00 96.38 89 ASP A O 1
ATOM 702 N N . GLY A 1 90 ? 9.017 -14.462 -13.852 1.00 94.69 90 GLY A N 1
ATOM 703 C CA . GLY A 1 90 ? 8.963 -14.504 -12.392 1.00 94.69 90 GLY A CA 1
ATOM 704 C C . GLY A 1 90 ? 9.941 -13.561 -11.685 1.00 94.69 90 GLY A C 1
ATOM 705 O O . GLY A 1 90 ? 9.969 -13.542 -10.455 1.00 94.69 90 GLY A O 1
ATOM 706 N N . SER A 1 91 ? 10.746 -12.793 -12.424 1.00 94.75 91 SER A N 1
ATOM 707 C CA . SER A 1 91 ? 11.524 -11.680 -11.873 1.00 94.75 91 SER A CA 1
ATOM 708 C C . SER A 1 91 ? 10.710 -10.378 -11.867 1.00 94.75 91 SER A C 1
ATOM 710 O O . SER A 1 91 ? 9.605 -10.319 -12.408 1.00 94.75 91 SER A O 1
ATOM 712 N N . TRP A 1 92 ? 11.247 -9.321 -11.253 1.00 93.06 92 TRP A N 1
ATOM 713 C CA . TRP A 1 92 ? 10.585 -8.017 -11.179 1.00 93.06 92 TRP A CA 1
ATOM 714 C C . TRP A 1 92 ? 11.591 -6.861 -11.246 1.00 93.06 92 TRP A C 1
ATOM 716 O O . TRP A 1 92 ? 12.718 -6.988 -10.745 1.00 93.06 92 TRP A O 1
ATOM 726 N N . PRO A 1 93 ? 11.223 -5.718 -11.854 1.00 92.38 93 PRO A N 1
ATOM 727 C CA . PRO A 1 93 ? 12.004 -4.500 -11.730 1.00 92.38 93 PRO A CA 1
ATOM 728 C C . PRO A 1 93 ? 12.007 -4.033 -10.272 1.00 92.38 93 PRO A C 1
ATOM 730 O O . PRO A 1 93 ? 10.999 -4.090 -9.569 1.00 92.38 93 PRO A O 1
ATOM 733 N N . SER A 1 94 ? 13.154 -3.546 -9.804 1.00 90.81 94 SER A N 1
ATOM 734 C CA . SER A 1 94 ? 13.255 -2.945 -8.476 1.00 90.81 94 SER A CA 1
ATOM 735 C C . SER A 1 94 ? 14.299 -1.842 -8.436 1.00 90.81 94 SER A C 1
ATOM 737 O O . SER A 1 94 ? 15.296 -1.886 -9.163 1.00 90.81 94 SER A O 1
ATOM 739 N N . CYS A 1 95 ? 14.059 -0.835 -7.590 1.00 89.25 95 CYS A N 1
ATOM 740 C CA . CYS A 1 95 ? 14.995 0.263 -7.332 1.00 89.25 95 CYS A CA 1
ATOM 741 C C . CYS A 1 95 ? 15.484 0.980 -8.605 1.00 89.25 95 CYS A C 1
ATOM 743 O O . CYS A 1 95 ? 16.685 1.219 -8.779 1.00 89.25 95 CYS A O 1
ATOM 745 N N . CYS A 1 96 ? 14.545 1.295 -9.503 1.00 85.75 96 CYS A N 1
ATOM 746 C CA . CYS A 1 96 ? 14.812 1.758 -10.868 1.00 85.75 96 CYS A CA 1
ATOM 747 C C . CYS A 1 96 ? 15.537 3.112 -10.906 1.00 85.75 96 CYS A C 1
ATOM 749 O O . CYS A 1 96 ? 16.453 3.308 -11.705 1.00 85.75 96 CYS A O 1
ATOM 751 N N . TYR A 1 97 ? 15.181 4.018 -9.995 1.00 82.94 97 TYR A N 1
ATOM 752 C CA . TYR A 1 97 ? 15.714 5.372 -9.904 1.00 82.94 97 TYR A CA 1
ATOM 753 C C . TYR A 1 97 ? 16.257 5.695 -8.504 1.00 82.94 97 TYR A C 1
ATOM 755 O O . TYR A 1 97 ? 15.993 5.047 -7.486 1.00 82.94 97 TYR A O 1
ATOM 763 N N . ARG A 1 98 ? 17.072 6.747 -8.445 1.00 81.75 98 ARG A N 1
ATOM 764 C CA . ARG A 1 98 ? 17.528 7.363 -7.194 1.00 81.75 98 ARG A CA 1
ATOM 765 C C . ARG A 1 98 ? 16.723 8.626 -6.925 1.00 81.75 98 ARG A C 1
ATOM 767 O O . ARG A 1 98 ? 17.245 9.730 -7.016 1.00 81.75 98 ARG A O 1
ATOM 774 N N . SER A 1 99 ? 15.445 8.445 -6.631 1.00 83.81 99 SER A N 1
ATOM 775 C CA . SER A 1 99 ? 14.600 9.479 -6.045 1.00 83.81 99 SER A CA 1
ATOM 776 C C . SER A 1 99 ? 14.103 9.015 -4.683 1.00 83.81 99 SER A C 1
ATOM 778 O O . SER A 1 99 ? 13.949 7.814 -4.448 1.00 83.81 99 SER A O 1
ATOM 780 N N . ASP A 1 100 ? 13.878 9.975 -3.794 1.00 85.38 100 ASP A N 1
ATOM 781 C CA . ASP A 1 100 ? 13.328 9.723 -2.469 1.00 85.38 100 ASP A CA 1
ATOM 782 C C . ASP A 1 100 ? 11.807 9.855 -2.490 1.00 85.38 100 ASP A C 1
ATOM 784 O O . ASP A 1 100 ? 11.250 10.690 -3.206 1.00 85.38 100 ASP A O 1
ATOM 788 N N . PHE A 1 101 ? 11.144 9.034 -1.678 1.00 90.56 101 PHE A N 1
ATOM 789 C CA . PHE A 1 101 ? 9.706 9.121 -1.474 1.00 90.56 101 PHE A CA 1
ATOM 790 C C . PHE A 1 101 ? 9.362 10.375 -0.669 1.00 90.56 101 PHE A C 1
ATOM 792 O O . PHE A 1 101 ? 9.912 10.587 0.414 1.00 90.56 101 PHE A O 1
ATOM 799 N N . LYS A 1 102 ? 8.418 11.162 -1.181 1.00 91.88 102 LYS A N 1
ATOM 800 C CA . LYS A 1 102 ? 7.954 12.410 -0.578 1.00 91.88 102 LYS A CA 1
ATOM 801 C C . LYS A 1 102 ? 6.508 12.272 -0.133 1.00 91.88 102 LYS A C 1
ATOM 803 O O . LYS A 1 102 ? 5.589 12.248 -0.947 1.00 91.88 102 LYS A O 1
ATOM 808 N N . GLU A 1 103 ? 6.305 12.161 1.173 1.00 91.38 103 GLU A N 1
ATOM 809 C CA . GLU A 1 103 ? 4.982 11.942 1.769 1.00 91.38 103 GLU A CA 1
ATOM 810 C C . GLU A 1 103 ? 4.049 13.148 1.553 1.00 91.38 103 GLU A C 1
ATOM 812 O O . GLU A 1 103 ? 2.834 13.001 1.452 1.00 91.38 103 GLU A O 1
ATOM 817 N N . GLU A 1 104 ? 4.612 14.343 1.380 1.00 94.56 104 GLU A N 1
ATOM 818 C CA . GLU A 1 104 ? 3.878 15.550 1.014 1.00 94.56 104 GLU A CA 1
ATOM 819 C C . GLU A 1 104 ? 3.161 15.448 -0.343 1.00 94.56 104 GLU A C 1
ATOM 821 O O . GLU A 1 104 ? 2.108 16.061 -0.517 1.00 94.56 104 GLU A O 1
ATOM 826 N N . GLU A 1 105 ? 3.672 14.646 -1.286 1.00 94.31 105 GLU A N 1
ATOM 827 C CA . GLU A 1 105 ? 3.078 14.495 -2.623 1.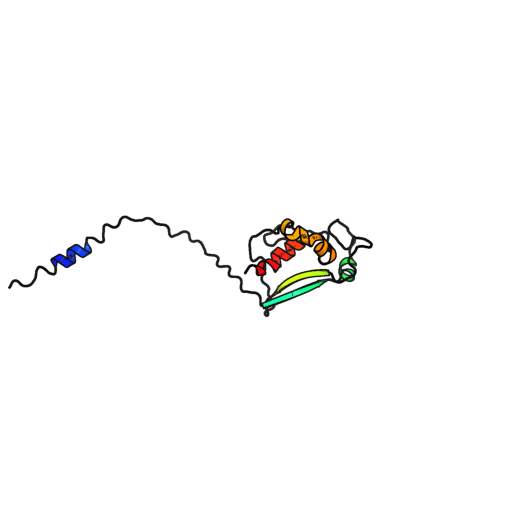00 94.31 105 GLU A CA 1
ATOM 828 C C . GLU A 1 105 ? 1.785 13.667 -2.595 1.00 94.31 105 GLU A C 1
ATOM 830 O O . GLU A 1 105 ? 0.929 13.815 -3.467 1.00 94.31 105 GLU A O 1
ATOM 835 N N . ILE A 1 106 ? 1.607 12.837 -1.565 1.00 94.25 106 ILE A N 1
ATOM 836 C CA . ILE A 1 106 ? 0.433 11.973 -1.384 1.00 94.25 106 ILE A CA 1
ATOM 837 C C . ILE A 1 106 ? -0.459 12.420 -0.222 1.00 94.25 106 ILE A C 1
ATOM 839 O O . ILE A 1 106 ? -1.374 11.694 0.161 1.00 94.25 106 ILE A O 1
ATOM 843 N N . ALA A 1 107 ? -0.231 13.611 0.339 1.00 94.81 107 ALA A N 1
ATOM 844 C CA . ALA A 1 107 ? -0.911 14.059 1.554 1.00 94.81 107 ALA A CA 1
ATOM 845 C C . ALA A 1 107 ? -2.449 14.047 1.437 1.00 94.81 107 ALA A C 1
ATOM 847 O O . ALA A 1 107 ? -3.149 13.777 2.412 1.00 94.81 107 ALA A O 1
ATOM 848 N N . THR A 1 108 ? -2.984 14.286 0.237 1.00 97.31 108 THR A N 1
ATOM 849 C CA . THR A 1 108 ? -4.427 14.235 -0.055 1.00 97.31 108 THR A CA 1
ATOM 850 C C . THR A 1 108 ? -5.016 12.822 -0.003 1.00 97.31 108 THR A C 1
ATOM 852 O O . THR A 1 108 ? -6.230 12.673 0.112 1.00 97.31 108 THR A O 1
ATOM 855 N N . LEU A 1 109 ? -4.177 11.786 -0.072 1.00 96.50 109 LEU A N 1
ATOM 856 C CA . LEU A 1 109 ? -4.564 10.375 -0.050 1.00 96.50 109 LEU A CA 1
ATOM 857 C C . LEU A 1 109 ? -4.436 9.740 1.339 1.00 96.50 109 LEU A C 1
ATOM 859 O O . LEU A 1 109 ? -4.846 8.591 1.503 1.00 96.50 109 LEU A O 1
ATOM 863 N N . ASN A 1 110 ? -3.901 10.461 2.330 1.00 95.44 110 ASN A N 1
ATOM 864 C CA . ASN A 1 110 ? -3.555 9.911 3.643 1.00 95.44 110 ASN A CA 1
ATOM 865 C C . ASN A 1 110 ? -4.706 9.145 4.305 1.00 95.44 110 ASN A C 1
ATOM 867 O O . ASN A 1 110 ? -4.504 8.012 4.727 1.00 95.44 110 ASN A O 1
ATOM 871 N N . ASP A 1 111 ? -5.924 9.691 4.328 1.00 95.88 111 ASP A N 1
ATOM 872 C CA . ASP A 1 111 ? -7.074 9.003 4.937 1.00 95.88 111 ASP A CA 1
ATOM 873 C C . ASP A 1 111 ? -7.385 7.665 4.245 1.00 95.88 111 ASP A C 1
ATOM 875 O O . ASP A 1 111 ? -7.731 6.671 4.888 1.00 95.88 111 ASP A O 1
ATOM 879 N N . GLY A 1 112 ? -7.242 7.627 2.917 1.00 96.75 112 GLY A N 1
ATOM 880 C CA . GLY A 1 112 ? -7.428 6.420 2.119 1.00 96.75 112 GLY A CA 1
ATOM 881 C C . GLY A 1 112 ? -6.314 5.404 2.350 1.00 96.75 112 GLY A C 1
ATOM 882 O O . GLY A 1 112 ? -6.599 4.223 2.548 1.00 96.75 112 GLY A O 1
ATOM 883 N N . LEU A 1 113 ? -5.061 5.856 2.374 1.00 96.69 113 LEU A N 1
ATOM 884 C CA . LEU A 1 113 ? -3.897 5.004 2.603 1.00 96.69 113 LEU A CA 1
ATOM 885 C C . LEU A 1 113 ? -3.896 4.427 4.017 1.00 96.69 113 LEU A C 1
ATOM 887 O O . LEU A 1 113 ? -3.714 3.227 4.192 1.00 96.69 113 LEU A O 1
ATOM 891 N N . GLU A 1 114 ? -4.209 5.233 5.026 1.00 95.75 114 GLU A N 1
ATOM 892 C CA . GLU A 1 114 ? -4.313 4.770 6.406 1.00 95.75 114 GLU A CA 1
ATOM 893 C C . GLU A 1 114 ? -5.442 3.758 6.606 1.00 95.75 114 GLU A C 1
ATOM 895 O O . GLU A 1 114 ? -5.346 2.882 7.469 1.00 95.75 114 GLU A O 1
ATOM 900 N N . LYS A 1 115 ? -6.511 3.842 5.810 1.00 96.25 115 LYS A N 1
ATOM 901 C CA . LYS A 1 115 ? -7.638 2.912 5.895 1.00 96.25 115 LYS A CA 1
ATOM 902 C C . LYS A 1 115 ? -7.415 1.625 5.104 1.00 96.25 115 LYS A C 1
ATOM 904 O O . LYS A 1 115 ? -7.689 0.543 5.620 1.00 96.25 115 LYS A O 1
ATOM 909 N N . TYR A 1 116 ? -6.965 1.737 3.857 1.00 97.62 116 TYR A N 1
ATOM 910 C CA . TYR A 1 116 ? -6.948 0.626 2.902 1.00 97.62 116 TYR A CA 1
ATOM 911 C C . TYR A 1 116 ? -5.550 0.085 2.610 1.00 97.62 116 TYR A C 1
ATOM 913 O O . TYR A 1 116 ? -5.446 -1.050 2.155 1.00 97.62 116 TYR A O 1
ATOM 921 N N . TRP A 1 117 ? -4.488 0.834 2.908 1.00 97.75 117 TRP A N 1
ATOM 922 C CA . TRP A 1 117 ? -3.093 0.426 2.722 1.00 97.75 117 TRP A CA 1
ATOM 923 C C . TRP A 1 117 ? -2.208 0.687 3.970 1.00 97.75 117 TRP A C 1
ATOM 925 O O . TRP A 1 117 ? -1.099 1.213 3.846 1.00 97.75 117 TRP A O 1
ATOM 935 N N . PRO A 1 118 ? -2.660 0.368 5.201 1.00 97.50 118 PRO A N 1
ATOM 936 C CA . PRO A 1 118 ? -1.883 0.650 6.402 1.00 97.50 118 PRO A CA 1
ATOM 937 C C . PRO A 1 118 ? -0.680 -0.283 6.570 1.00 97.50 118 PRO A C 1
ATOM 939 O O . PRO A 1 118 ? -0.702 -1.444 6.160 1.00 97.50 118 PRO A O 1
ATOM 942 N N . SER A 1 119 ? 0.316 0.172 7.335 1.00 97.00 119 SER A N 1
ATOM 943 C CA . SER A 1 119 ? 1.294 -0.744 7.927 1.00 97.00 119 SER A CA 1
ATOM 944 C C . SER A 1 119 ? 0.636 -1.600 9.015 1.00 97.00 119 SER A C 1
ATOM 946 O O . SER A 1 119 ? -0.064 -1.095 9.894 1.00 97.00 119 SER A O 1
ATOM 948 N N . LEU A 1 120 ? 0.917 -2.904 9.008 1.00 96.81 120 LEU A N 1
ATOM 949 C CA . LEU A 1 120 ? 0.556 -3.830 10.092 1.00 96.81 120 LEU A CA 1
ATOM 950 C C . LEU A 1 120 ? 1.749 -4.169 11.005 1.00 96.81 120 LEU A C 1
ATOM 952 O O . LEU A 1 120 ? 1.676 -5.069 11.842 1.00 96.81 120 LEU A O 1
ATOM 956 N N . SER A 1 121 ? 2.865 -3.450 10.855 1.00 94.81 121 SER A N 1
ATOM 957 C CA . SER A 1 121 ? 4.098 -3.655 11.617 1.00 94.81 121 SER A CA 1
ATOM 958 C C . SER A 1 121 ? 4.587 -2.363 12.268 1.00 94.81 121 SER A C 1
ATOM 960 O O . SER A 1 121 ? 4.299 -1.254 11.815 1.00 94.81 121 SER A O 1
ATOM 962 N N . CYS A 1 122 ? 5.359 -2.524 13.343 1.00 95.38 122 CYS A N 1
ATOM 963 C CA . CYS A 1 122 ? 6.074 -1.430 13.995 1.00 95.38 122 CYS A CA 1
ATOM 964 C C . CYS A 1 122 ? 7.473 -1.186 13.444 1.00 95.38 122 CYS A C 1
ATOM 966 O O . CYS A 1 122 ? 8.056 -0.136 13.710 1.00 95.38 122 CYS A O 1
ATOM 968 N N . GLY A 1 123 ? 8.023 -2.150 12.708 1.00 93.00 123 GLY A N 1
ATOM 969 C CA . GLY A 1 123 ? 9.332 -1.997 12.096 1.00 93.00 123 GLY A CA 1
ATOM 970 C C . GLY A 1 123 ? 9.288 -0.998 10.947 1.00 93.00 123 GLY A C 1
ATOM 971 O O . GLY A 1 123 ? 8.335 -0.972 10.172 1.00 93.00 123 GLY A O 1
ATOM 972 N N . SER A 1 124 ? 10.356 -0.220 10.805 1.00 93.75 124 SER A N 1
ATOM 973 C CA . SER A 1 124 ? 10.606 0.511 9.568 1.00 93.75 124 SER A CA 1
ATOM 974 C C . SER A 1 124 ? 11.227 -0.450 8.541 1.00 93.75 124 SER A C 1
ATOM 976 O O . SER A 1 124 ? 12.263 -1.073 8.837 1.00 93.75 124 SER A O 1
ATOM 978 N N . PRO A 1 125 ? 10.631 -0.614 7.350 1.00 93.38 125 PRO A N 1
ATOM 979 C CA . PRO A 1 125 ? 11.235 -1.392 6.275 1.00 93.38 125 PRO A CA 1
ATOM 980 C C . PRO A 1 125 ? 12.488 -0.705 5.717 1.00 93.38 125 PRO A C 1
ATOM 982 O O . PRO A 1 125 ? 12.727 0.483 5.947 1.00 93.38 125 PRO A O 1
ATOM 985 N N . SER A 1 126 ? 13.331 -1.478 5.030 1.00 91.56 126 SER A N 1
ATOM 986 C CA . SER A 1 126 ? 14.503 -0.949 4.325 1.00 91.56 126 SER A CA 1
ATOM 987 C C . SER A 1 126 ? 14.106 -0.231 3.043 1.00 91.56 126 SER A C 1
ATOM 989 O O . SER A 1 126 ? 13.221 -0.678 2.323 1.00 91.56 126 SER A O 1
ATOM 991 N N . THR A 1 127 ? 14.791 0.857 2.732 1.00 89.75 127 THR A N 1
ATOM 992 C CA . THR A 1 127 ? 14.674 1.562 1.450 1.00 89.75 127 THR A CA 1
ATOM 993 C C . THR A 1 127 ? 15.651 0.982 0.422 1.00 89.75 127 THR A C 1
ATOM 995 O O . THR A 1 127 ? 16.629 0.327 0.789 1.00 89.75 127 THR A O 1
ATOM 998 N N . CYS A 1 128 ? 15.404 1.239 -0.866 1.00 86.56 128 CYS A N 1
ATOM 999 C CA . CYS A 1 128 ? 16.182 0.700 -1.990 1.00 86.56 128 CYS A CA 1
ATOM 1000 C C . CYS A 1 128 ? 17.697 0.899 -1.892 1.00 86.56 128 CYS A C 1
ATOM 1002 O O . CYS A 1 128 ? 18.473 -0.012 -2.165 1.00 86.56 128 CYS A O 1
ATOM 1004 N N . HIS A 1 129 ? 18.129 2.094 -1.492 1.00 85.12 129 HIS A N 1
ATOM 1005 C CA . HIS A 1 129 ? 19.548 2.472 -1.475 1.00 85.12 129 HIS A CA 1
ATOM 1006 C C . HIS A 1 129 ? 20.160 2.376 -0.073 1.00 85.12 129 HIS A C 1
ATOM 1008 O O . HIS A 1 129 ? 21.152 3.036 0.228 1.00 85.12 129 HIS A O 1
ATOM 1014 N N . GLY A 1 130 ? 19.568 1.541 0.784 1.00 83.69 130 GLY A N 1
ATOM 1015 C CA . GLY A 1 130 ? 19.926 1.437 2.191 1.00 83.69 130 GLY A CA 1
ATOM 1016 C C . GLY A 1 130 ? 19.257 2.514 3.044 1.00 83.69 130 GLY A C 1
ATOM 1017 O O . GLY A 1 130 ? 18.846 3.568 2.563 1.00 83.69 130 GLY A O 1
ATOM 1018 N N . GLY A 1 131 ? 19.123 2.217 4.337 1.00 88.94 131 GLY A N 1
ATOM 1019 C CA . GLY A 1 131 ? 18.378 3.042 5.286 1.00 88.94 131 GLY A CA 1
ATOM 1020 C C . GLY A 1 131 ? 17.030 2.436 5.665 1.00 88.94 131 GLY A C 1
ATOM 1021 O O . GLY A 1 131 ? 16.770 1.251 5.440 1.00 88.94 131 GLY A O 1
ATOM 1022 N N . LYS A 1 132 ? 16.197 3.245 6.323 1.00 92.25 132 LYS A N 1
ATOM 1023 C CA . LYS A 1 132 ? 14.896 2.859 6.877 1.00 92.25 132 LYS A CA 1
ATOM 1024 C C . LYS A 1 132 ? 13.860 3.925 6.540 1.00 92.25 132 LYS A C 1
ATOM 1026 O O . LYS A 1 132 ? 14.153 5.106 6.683 1.00 92.25 132 LYS A O 1
ATOM 1031 N N . GLY A 1 133 ? 12.663 3.506 6.137 1.00 92.31 133 GLY A N 1
ATOM 1032 C CA . GLY A 1 133 ? 11.607 4.413 5.677 1.00 92.31 133 GLY A CA 1
ATOM 1033 C C . GLY A 1 133 ? 10.221 4.071 6.214 1.00 92.31 133 GLY A C 1
ATOM 1034 O O . GLY A 1 133 ? 10.064 3.209 7.084 1.00 92.31 133 GLY A O 1
ATOM 1035 N N . SER A 1 134 ? 9.210 4.773 5.704 1.00 94.12 134 SER A N 1
ATOM 1036 C CA . SER A 1 134 ? 7.809 4.384 5.872 1.00 94.12 134 SER A CA 1
ATOM 1037 C C . SER A 1 134 ? 7.489 3.148 5.028 1.00 94.12 134 SER A C 1
ATOM 1039 O O . SER A 1 134 ? 8.238 2.774 4.124 1.00 94.12 134 SER A O 1
ATOM 1041 N N . PHE A 1 135 ? 6.359 2.511 5.328 1.00 95.06 135 PHE A N 1
ATOM 1042 C CA . PHE A 1 135 ? 5.855 1.397 4.532 1.00 95.06 135 PHE A CA 1
ATOM 1043 C C . PHE A 1 135 ? 5.562 1.816 3.086 1.00 95.06 135 PHE A C 1
ATOM 1045 O O . PHE A 1 135 ? 6.067 1.189 2.163 1.00 95.06 135 PHE A O 1
ATOM 1052 N N . TRP A 1 136 ? 4.877 2.943 2.876 1.00 95.56 136 TRP A N 1
ATOM 1053 C CA . TRP A 1 136 ? 4.610 3.447 1.526 1.00 95.56 136 TRP A CA 1
ATOM 1054 C C . TRP A 1 136 ? 5.884 3.831 0.773 1.00 95.56 136 TRP A C 1
ATOM 1056 O O . TRP A 1 136 ? 5.995 3.539 -0.411 1.00 95.56 136 TRP A O 1
ATOM 1066 N N . GLY A 1 137 ? 6.883 4.400 1.457 1.00 93.38 137 GLY A N 1
ATOM 1067 C CA . GLY A 1 137 ? 8.176 4.689 0.836 1.00 93.38 137 GLY A CA 1
ATOM 1068 C C . GLY A 1 137 ? 8.941 3.430 0.419 1.00 93.38 137 GLY A C 1
ATOM 1069 O O . GLY A 1 137 ? 9.633 3.441 -0.598 1.00 93.38 137 GLY A O 1
ATOM 1070 N N . HIS A 1 138 ? 8.795 2.332 1.168 1.00 93.38 138 HIS A N 1
ATOM 1071 C CA . HIS A 1 138 ? 9.337 1.029 0.784 1.00 93.38 138 HIS A CA 1
ATOM 1072 C C . HIS A 1 138 ? 8.655 0.478 -0.471 1.00 93.38 138 HIS A C 1
ATOM 1074 O O . HIS A 1 138 ? 9.359 0.118 -1.413 1.00 93.38 138 HIS A O 1
ATOM 1080 N N . GLU A 1 139 ? 7.320 0.457 -0.506 1.00 94.06 139 GLU A N 1
ATOM 1081 C CA . GLU A 1 139 ? 6.562 -0.029 -1.669 1.00 94.06 139 GLU A CA 1
ATOM 1082 C C . GLU A 1 139 ? 6.832 0.825 -2.914 1.00 94.06 139 GLU A C 1
ATOM 1084 O O . GLU A 1 139 ? 7.076 0.310 -4.007 1.00 94.06 139 GLU A O 1
ATOM 1089 N N . TRP A 1 140 ? 6.865 2.148 -2.745 1.00 91.62 140 TRP A N 1
ATOM 1090 C CA . TRP A 1 140 ? 7.134 3.072 -3.837 1.00 91.62 140 TRP A CA 1
ATOM 1091 C C . TRP A 1 140 ? 8.534 2.882 -4.427 1.00 91.62 140 TRP A C 1
ATOM 1093 O O . TRP A 1 140 ? 8.679 2.750 -5.642 1.00 91.62 140 TRP A O 1
ATOM 1103 N N . GLY A 1 141 ? 9.562 2.829 -3.576 1.00 86.19 141 GLY A N 1
ATOM 1104 C CA . GLY A 1 141 ? 10.947 2.751 -4.037 1.00 86.19 141 GLY A CA 1
ATOM 1105 C C . GLY A 1 141 ? 11.279 1.400 -4.663 1.00 86.19 141 GLY A C 1
ATOM 1106 O O . GLY A 1 141 ? 11.944 1.344 -5.696 1.00 86.19 141 GLY A O 1
ATOM 1107 N N . ASN A 1 142 ? 10.812 0.307 -4.053 1.00 84.12 142 ASN A N 1
ATOM 1108 C CA . ASN A 1 142 ? 11.136 -1.034 -4.534 1.00 84.12 142 ASN A CA 1
ATOM 1109 C C . ASN A 1 142 ? 10.300 -1.459 -5.738 1.00 84.12 142 ASN A C 1
ATOM 1111 O O . ASN A 1 142 ? 10.813 -2.239 -6.531 1.00 84.12 142 ASN A O 1
ATOM 1115 N N . HIS A 1 143 ? 9.072 -0.958 -5.897 1.00 87.00 143 HIS A N 1
ATOM 1116 C CA . HIS A 1 143 ? 8.152 -1.477 -6.913 1.00 87.00 143 HIS A CA 1
ATOM 1117 C C . HIS A 1 143 ? 7.628 -0.393 -7.859 1.00 87.00 143 HIS A C 1
ATOM 1119 O O . HIS A 1 143 ? 7.799 -0.501 -9.075 1.00 87.00 143 HIS A O 1
ATOM 1125 N N . LEU A 1 144 ? 7.035 0.682 -7.330 1.00 83.38 144 LEU A N 1
ATOM 1126 C CA . LEU A 1 144 ? 6.315 1.664 -8.158 1.00 83.38 144 LEU A CA 1
ATOM 1127 C C . LEU A 1 144 ? 7.222 2.575 -8.988 1.00 83.38 144 LEU A C 1
ATOM 1129 O O . LEU A 1 144 ? 6.763 3.171 -9.955 1.00 83.38 144 LEU A O 1
ATOM 1133 N N . GLN A 1 145 ? 8.507 2.679 -8.660 1.00 78.94 145 GLN A N 1
ATOM 1134 C CA . GLN A 1 145 ? 9.439 3.504 -9.430 1.00 78.94 145 GLN A CA 1
ATOM 1135 C C . GLN A 1 145 ? 9.633 3.028 -10.877 1.00 78.94 145 GLN A C 1
ATOM 1137 O O . GLN A 1 145 ? 10.045 3.814 -11.725 1.00 78.94 145 GLN A O 1
ATOM 1142 N N . SER A 1 146 ? 9.324 1.761 -11.164 1.00 73.50 146 SER A N 1
ATOM 1143 C CA . SER A 1 146 ? 9.331 1.217 -12.528 1.00 73.50 146 SER A CA 1
ATOM 11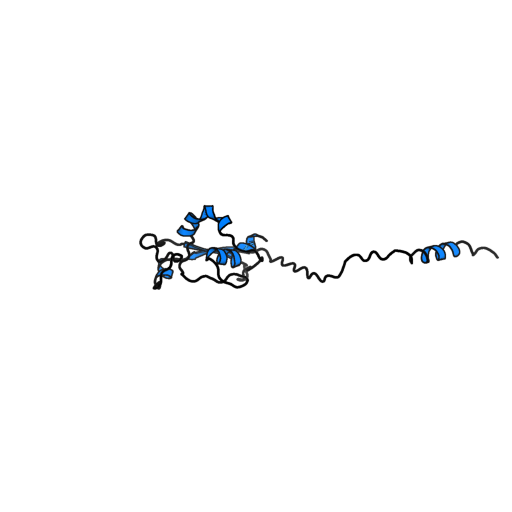44 C C . SER A 1 146 ? 8.229 1.803 -13.422 1.00 73.50 146 SER A C 1
ATOM 1146 O O . SER A 1 146 ? 8.298 1.657 -14.632 1.00 73.50 146 SER A O 1
ATOM 1148 N N . LEU A 1 147 ? 7.256 2.527 -12.857 1.00 72.12 147 LEU A N 1
ATOM 1149 C CA . LEU A 1 147 ? 6.220 3.249 -13.608 1.00 72.12 147 LEU A CA 1
ATOM 1150 C C . LEU A 1 147 ? 6.698 4.551 -14.247 1.00 72.12 147 LEU A C 1
ATOM 1152 O O . LEU A 1 147 ? 5.935 5.193 -14.962 1.00 72.12 147 LEU A O 1
ATOM 1156 N N . LEU A 1 148 ? 7.917 4.978 -13.925 1.00 62.69 148 LEU A N 1
ATOM 1157 C CA . LEU A 1 148 ? 8.537 6.170 -14.498 1.00 62.69 148 LEU A CA 1
ATOM 1158 C C . LEU A 1 148 ? 9.415 5.846 -15.722 1.00 62.69 148 LEU A C 1
ATOM 1160 O O . LEU A 1 148 ? 10.026 6.770 -16.262 1.00 62.69 148 LEU A O 1
ATOM 1164 N N . LEU A 1 149 ? 9.494 4.563 -16.105 1.00 57.00 149 LEU A N 1
ATOM 1165 C CA . LEU A 1 149 ? 10.132 4.062 -17.330 1.00 57.00 149 LEU A CA 1
ATOM 1166 C C . LEU A 1 149 ? 9.208 4.274 -18.533 1.00 57.00 149 LEU A C 1
ATOM 1168 O O . LEU A 1 149 ? 9.747 4.649 -19.598 1.00 57.00 149 LEU A O 1
#

Foldseek 3Di:
DDDDDDVVVVVVVVVVVVPDDPPPPDDDDPPPPPPPLPPDQFDDKDFDWDACVVVLVPDPDDDPQALSPVVVLRAHDIATQAIARHHPVGHGDFQSDPDFDDVVVCVVCVVVCCRRPGHNDPAFDAAPVGDGDHSVRNRCRTGVVSVVD

Secondary structure (DSSP, 8-state):
----SSHHHHHHHHHHGGG-------------------PPPPSEEEEEEE-HHHHGGG-----TT-GGGSGGGS--S-EEEEEEEE-TTS------S-----GGGGGGGHHHHHHHS----SSPPBPTTSSB--HHHHHHHHTGGGGG-

InterPro domains:
  IPR001568 Ribonuclease T2-like [PF00445] (42-143)
  IPR001568 Ribonuclease T2-like [PTHR11240] (20-143)
  IPR018188 Ribonuclease T2, His active site 1 [PS00530] (78-85)
  IPR036430 Ribonuclease T2-like superfamily [G3DSA:3.90.730.10] (38-144)
  IPR036430 Ribonuclease T2-like superfamily [SSF55895] (41-143)

Sequence (149 aa):
MAHRSLLQVLFVTFLSASAYLPEIGGLAGDDLVEVNRSQREFDYFALSLQWPGTYCRGTRHCCSKNACCRGSNAPTQFTIHGLWPDYNDGSWPSCCYRSDFKEEEIATLNDGLEKYWPSLSCGSPSTCHGGKGSFWGHEWGNHLQSLLL

Radius of gyration: 31.39 Å; chains: 1; bounding box: 72×41×96 Å

Organism: Arabis alpina (NCBI:txid50452)

pLDDT: mean 81.87, std 19.18, range [36.41, 98.5]